Protein AF-A0A973C998-F1 (afdb_monomer)

Structure (mmCIF, N/CA/C/O backbone):
data_AF-A0A973C998-F1
#
_entry.id   AF-A0A973C998-F1
#
loop_
_atom_site.group_PDB
_atom_site.id
_atom_site.type_symbol
_atom_site.label_atom_id
_atom_site.label_alt_id
_atom_site.label_comp_id
_atom_site.label_asym_id
_atom_site.label_entity_id
_atom_site.label_seq_id
_atom_site.pdbx_PDB_ins_code
_atom_site.Cartn_x
_atom_site.Cartn_y
_atom_site.Cartn_z
_atom_site.occupancy
_atom_site.B_iso_or_equiv
_atom_site.auth_seq_id
_atom_site.auth_comp_id
_atom_site.auth_asym_id
_atom_site.auth_atom_id
_atom_site.pdbx_PDB_model_num
ATOM 1 N N . MET A 1 1 ? -3.627 7.916 18.176 1.00 57.19 1 MET A N 1
ATOM 2 C CA . MET A 1 1 ? -4.557 7.298 17.209 1.00 57.19 1 MET A CA 1
ATOM 3 C C . MET A 1 1 ? -3.770 6.225 16.469 1.00 57.19 1 MET A C 1
ATOM 5 O O . MET A 1 1 ? -2.589 6.456 16.235 1.00 57.19 1 MET A O 1
ATOM 9 N N . ALA A 1 2 ? -4.333 5.041 16.231 1.00 60.81 2 ALA A N 1
ATOM 10 C CA . ALA A 1 2 ? -3.614 3.978 15.523 1.00 60.81 2 ALA A CA 1
ATOM 11 C C . ALA A 1 2 ? -3.646 4.264 14.016 1.00 60.81 2 ALA A C 1
ATOM 13 O O . ALA A 1 2 ? -4.689 4.663 13.512 1.00 60.81 2 ALA A O 1
ATOM 14 N N . LYS A 1 3 ? -2.522 4.080 13.318 1.00 69.31 3 LYS A N 1
ATOM 15 C CA . LYS A 1 3 ? -2.477 4.177 11.855 1.00 69.31 3 LYS A CA 1
ATOM 16 C C . LYS A 1 3 ? -2.692 2.794 11.259 1.00 69.31 3 LYS A C 1
ATOM 18 O O . LYS A 1 3 ? -2.030 1.844 11.684 1.00 69.31 3 LYS A O 1
ATOM 23 N N . ILE A 1 4 ? -3.614 2.683 10.310 1.00 73.62 4 ILE A N 1
ATOM 24 C CA . ILE A 1 4 ? -3.941 1.423 9.647 1.00 73.62 4 ILE A CA 1
ATOM 25 C C . ILE A 1 4 ? -3.332 1.470 8.251 1.00 73.62 4 ILE A C 1
ATOM 27 O O . ILE A 1 4 ? -3.812 2.197 7.386 1.00 73.62 4 ILE A O 1
ATOM 31 N N . TYR A 1 5 ? -2.267 0.695 8.055 1.00 71.50 5 TYR A N 1
ATOM 32 C CA . TYR A 1 5 ? -1.629 0.535 6.754 1.00 71.50 5 TYR A CA 1
ATOM 33 C C . TYR A 1 5 ? -2.020 -0.808 6.144 1.00 71.50 5 TYR A C 1
ATOM 35 O O . TYR A 1 5 ? -1.905 -1.847 6.802 1.00 71.50 5 TYR A O 1
ATOM 43 N N . LEU A 1 6 ? -2.465 -0.766 4.892 1.00 71.25 6 LEU A N 1
ATOM 44 C CA . LEU A 1 6 ? -2.612 -1.926 4.026 1.00 71.25 6 LEU A CA 1
ATOM 45 C C . LEU A 1 6 ? -1.393 -1.990 3.118 1.00 71.25 6 LEU A C 1
ATOM 47 O O . LEU A 1 6 ? -1.070 -1.000 2.471 1.00 71.25 6 LEU A O 1
ATOM 51 N N . PHE A 1 7 ? -0.726 -3.137 3.081 1.00 67.38 7 PHE A N 1
ATOM 52 C CA . PHE A 1 7 ? 0.335 -3.389 2.111 1.00 67.38 7 PHE A CA 1
ATOM 53 C C . PHE A 1 7 ? -0.153 -4.434 1.118 1.00 67.38 7 PHE A C 1
ATOM 55 O O . PHE A 1 7 ? -0.658 -5.478 1.540 1.00 67.38 7 PHE A O 1
ATOM 62 N N . ASP A 1 8 ? 0.016 -4.163 -0.171 1.00 63.41 8 ASP A N 1
ATOM 63 C CA . ASP A 1 8 ? -0.070 -5.177 -1.220 1.00 63.41 8 ASP A CA 1
ATOM 64 C C . ASP A 1 8 ? 1.286 -5.255 -1.914 1.00 63.41 8 ASP A C 1
ATOM 66 O O . ASP A 1 8 ? 1.885 -4.239 -2.263 1.00 63.41 8 ASP A O 1
ATOM 70 N N . TRP A 1 9 ? 1.811 -6.472 -2.020 1.00 59.84 9 TRP A N 1
ATOM 71 C CA . TRP A 1 9 ? 3.057 -6.735 -2.723 1.00 59.84 9 TRP A CA 1
ATOM 72 C C . TRP A 1 9 ? 2.951 -8.094 -3.414 1.00 59.84 9 TRP A C 1
ATOM 74 O O . TRP A 1 9 ? 3.354 -9.131 -2.879 1.00 59.84 9 TRP A O 1
ATOM 84 N N . GLY A 1 10 ? 2.358 -8.085 -4.609 1.00 47.44 10 GLY A N 1
ATOM 85 C CA . GLY A 1 10 ? 2.186 -9.277 -5.441 1.00 47.44 10 GLY A CA 1
ATOM 86 C C . GLY A 1 10 ? 0.837 -9.983 -5.279 1.00 47.44 10 GLY A C 1
ATOM 87 O O . GLY A 1 10 ? 0.814 -11.201 -5.109 1.00 47.44 10 GLY A O 1
ATOM 88 N N . ASP A 1 11 ? -0.260 -9.227 -5.396 1.00 45.56 11 ASP A N 1
ATOM 89 C CA . ASP A 1 11 ? -1.656 -9.692 -5.437 1.00 45.56 11 ASP A CA 1
ATOM 90 C C . ASP A 1 11 ? -2.220 -10.167 -4.073 1.00 45.56 11 ASP A C 1
ATOM 92 O O . ASP A 1 11 ? -3.054 -11.074 -4.010 1.00 45.56 11 ASP A O 1
ATOM 96 N N . THR A 1 12 ? -1.769 -9.612 -2.943 1.00 42.47 12 THR A N 1
ATOM 97 C CA . THR A 1 12 ? -2.305 -9.931 -1.606 1.00 42.47 12 THR A CA 1
ATOM 98 C C . THR A 1 12 ? -2.345 -8.699 -0.687 1.00 42.47 12 THR A C 1
ATOM 100 O O . THR A 1 12 ? -1.365 -8.364 -0.026 1.00 42.47 12 THR A O 1
ATOM 103 N N . LEU A 1 13 ? -3.530 -8.088 -0.586 1.00 40.03 13 LEU A N 1
ATOM 104 C CA . LEU A 1 13 ? -3.909 -7.011 0.341 1.00 40.03 13 LEU A CA 1
ATOM 105 C C . LEU A 1 13 ? -3.815 -7.455 1.817 1.00 40.03 13 LEU A C 1
ATOM 107 O O . LEU A 1 13 ? -4.491 -8.416 2.194 1.00 40.03 13 LEU A O 1
ATOM 111 N N . MET A 1 14 ? -3.028 -6.787 2.679 1.00 50.47 14 MET A N 1
ATOM 112 C CA . MET A 1 14 ? -2.882 -7.216 4.088 1.00 50.47 14 MET A CA 1
ATOM 113 C C . MET A 1 14 ? -2.815 -6.094 5.143 1.00 50.47 14 MET A C 1
ATOM 115 O O . MET A 1 14 ? -2.012 -5.170 5.052 1.00 50.47 14 MET A O 1
ATOM 119 N N . VAL A 1 15 ? -3.610 -6.268 6.213 1.00 47.12 15 VAL A N 1
ATOM 120 C CA . VAL A 1 15 ? -3.449 -5.684 7.567 1.00 47.12 15 VAL A CA 1
ATOM 121 C C . VAL A 1 15 ? -2.477 -6.578 8.359 1.00 47.12 15 VAL A C 1
ATOM 123 O O . VAL A 1 15 ? -2.514 -7.795 8.182 1.00 47.12 15 VAL A O 1
ATOM 126 N N . ASN A 1 16 ? -1.651 -6.034 9.267 1.00 48.69 16 ASN A N 1
ATOM 127 C CA . ASN A 1 16 ? -0.749 -6.817 10.141 1.00 48.69 16 ASN A CA 1
ATOM 128 C C . ASN A 1 16 ? -1.196 -6.834 11.627 1.00 48.69 16 ASN A C 1
ATOM 130 O O . ASN A 1 16 ? -0.750 -5.992 12.413 1.00 48.69 16 ASN A O 1
ATOM 134 N N . PRO A 1 17 ? -2.053 -7.780 12.063 1.00 52.28 17 PRO A N 1
ATOM 135 C CA . PRO A 1 17 ? -2.383 -7.971 13.473 1.00 52.28 17 PRO A CA 1
ATOM 136 C C . PRO A 1 17 ? -1.277 -8.736 14.217 1.00 52.28 17 PRO A C 1
ATOM 138 O O . PRO A 1 17 ? -0.853 -9.808 13.794 1.00 52.28 17 PRO A O 1
ATOM 141 N N . ALA A 1 18 ? -0.896 -8.259 15.407 1.00 50.09 18 ALA A N 1
ATOM 142 C CA . ALA A 1 18 ? 0.217 -8.789 16.213 1.00 50.09 18 ALA A CA 1
ATOM 143 C C . ALA A 1 18 ? 0.147 -10.289 16.598 1.00 50.09 18 ALA A C 1
ATOM 145 O O . ALA A 1 18 ? 1.127 -10.839 17.105 1.00 50.09 18 ALA A O 1
ATOM 146 N N . HIS A 1 19 ? -0.996 -10.956 16.402 1.00 56.38 19 HIS A N 1
ATOM 147 C CA . HIS A 1 19 ? -1.208 -12.358 16.774 1.00 56.38 19 HIS A CA 1
ATOM 148 C C . HIS A 1 19 ? -1.036 -13.357 15.615 1.00 56.38 19 HIS A C 1
ATOM 150 O O . HIS A 1 19 ? -0.941 -14.553 15.886 1.00 56.38 19 HIS A O 1
ATOM 156 N N . MET A 1 20 ? -0.946 -12.913 14.354 1.00 47.66 20 MET A N 1
ATOM 157 C CA . MET A 1 20 ? -0.714 -13.813 13.215 1.00 47.66 20 MET A CA 1
ATOM 158 C C . MET A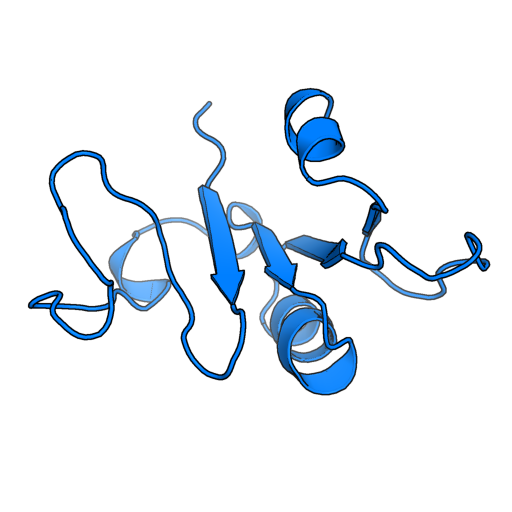 1 20 ? 0.782 -13.894 12.867 1.00 47.66 20 MET A C 1
ATOM 160 O O . MET A 1 20 ? 1.456 -12.879 12.710 1.00 47.66 20 MET A O 1
ATOM 164 N N . LYS A 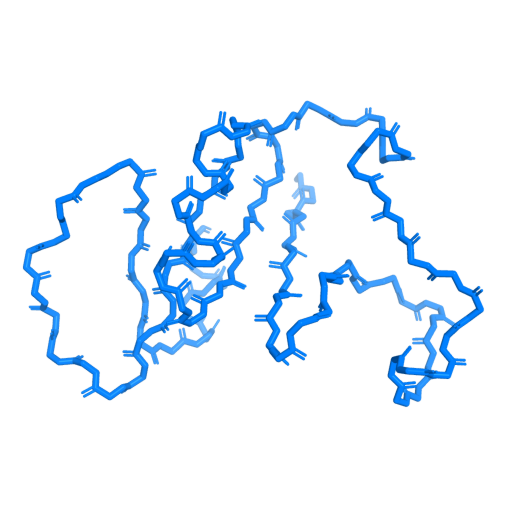1 21 ? 1.337 -15.116 12.794 1.00 42.62 21 LYS A N 1
ATOM 165 C CA . LYS A 1 21 ? 2.770 -15.385 12.544 1.00 42.62 21 LYS A CA 1
ATOM 166 C C . LYS A 1 21 ? 2.969 -16.247 11.294 1.00 42.62 21 LYS A C 1
ATOM 168 O O . LYS A 1 21 ? 2.151 -17.107 10.998 1.00 42.62 21 LYS A O 1
ATOM 173 N N . GLY A 1 22 ? 4.111 -16.089 10.619 1.00 43.41 22 GLY A N 1
ATOM 174 C CA . GLY A 1 22 ? 4.504 -16.896 9.452 1.00 43.41 22 GLY A CA 1
ATOM 175 C C . GLY A 1 22 ? 4.151 -16.252 8.108 1.00 43.41 22 GLY A C 1
ATOM 176 O O . GLY A 1 22 ? 3.639 -15.137 8.072 1.00 43.41 22 GLY A O 1
ATOM 177 N N . LYS A 1 23 ? 4.460 -16.943 6.996 1.00 39.34 23 LYS A N 1
ATOM 178 C CA . LYS A 1 23 ? 4.141 -16.455 5.642 1.00 39.34 23 LYS A CA 1
ATOM 179 C C . LYS A 1 23 ? 2.629 -16.308 5.498 1.00 39.34 23 LYS A C 1
ATOM 181 O 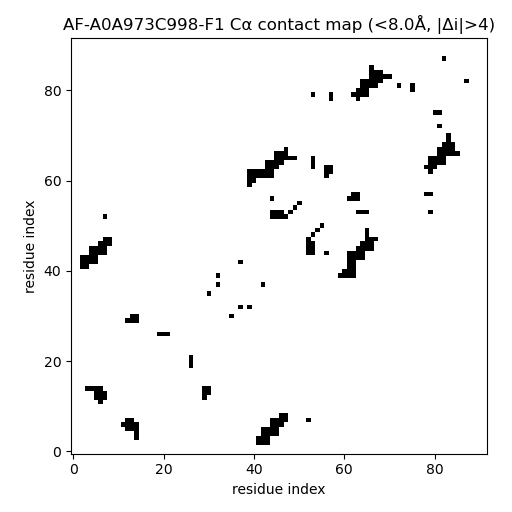O . LYS A 1 23 ? 1.898 -17.255 5.778 1.00 39.34 23 LYS A O 1
ATOM 186 N N . MET A 1 24 ? 2.195 -15.146 5.038 1.00 42.31 24 MET A N 1
ATOM 187 C CA . MET A 1 24 ? 0.792 -14.744 5.059 1.00 42.31 24 MET A CA 1
ATOM 188 C C . MET A 1 24 ? -0.121 -15.572 4.144 1.00 42.31 24 MET A C 1
ATOM 190 O O . MET A 1 24 ? -1.294 -15.730 4.451 1.00 42.31 24 MET A O 1
ATOM 194 N N . CYS A 1 25 ? 0.424 -16.240 3.119 1.00 38.84 25 CYS A N 1
ATOM 195 C CA . CYS A 1 25 ? -0.289 -17.261 2.333 1.00 38.84 25 CYS A CA 1
ATOM 196 C C . CYS A 1 25 ? -0.790 -18.462 3.163 1.00 38.84 25 CYS A C 1
ATOM 198 O O . CYS A 1 25 ? -1.524 -19.301 2.651 1.00 38.84 25 CYS A O 1
ATOM 200 N N . ASN A 1 26 ? -0.355 -18.570 4.421 1.00 41.34 26 ASN A N 1
ATOM 201 C CA . ASN A 1 26 ? -0.756 -19.609 5.365 1.00 41.34 26 ASN A CA 1
ATOM 202 C C . ASN A 1 26 ? -1.628 -19.060 6.506 1.00 41.34 26 ASN A C 1
ATOM 204 O O . ASN A 1 26 ? -1.828 -19.759 7.499 1.00 41.34 26 ASN A O 1
ATOM 208 N N . TRP A 1 27 ? -2.064 -17.801 6.431 1.00 49.31 27 TRP A N 1
ATOM 209 C CA . TRP A 1 27 ? -2.967 -17.229 7.425 1.00 49.31 27 TRP A CA 1
ATOM 210 C C . TRP A 1 27 ? -4.387 -17.735 7.196 1.00 49.31 27 TRP A C 1
ATOM 212 O O . TRP A 1 27 ? -4.811 -17.956 6.065 1.00 49.31 27 TRP A O 1
ATOM 222 N N . GLU A 1 28 ? -5.119 -17.930 8.288 1.00 33.94 28 GLU A N 1
ATOM 223 C CA . GLU A 1 28 ? -6.455 -18.528 8.248 1.00 33.94 28 GLU A CA 1
ATOM 224 C C . GLU A 1 28 ? -7.496 -17.576 7.624 1.00 33.94 28 GLU A C 1
ATOM 226 O O . GLU A 1 28 ? -8.456 -18.044 7.018 1.00 33.94 28 GLU A O 1
ATOM 231 N N . HIS A 1 29 ? -7.284 -16.250 7.704 1.00 36.31 29 HIS A N 1
ATOM 232 C CA . HIS A 1 29 ? -8.205 -15.228 7.187 1.00 36.31 29 HIS A CA 1
ATOM 233 C C . HIS A 1 29 ? -7.506 -13.925 6.733 1.00 36.31 29 HIS A C 1
ATOM 235 O O . HIS A 1 29 ? -6.548 -13.475 7.361 1.00 36.31 29 HIS A O 1
ATOM 241 N N . VAL A 1 30 ? -8.049 -13.284 5.684 1.00 40.28 30 VAL A N 1
ATOM 242 C CA . VAL A 1 30 ? -7.734 -11.915 5.210 1.00 40.28 30 VAL A CA 1
ATOM 243 C C . VAL A 1 30 ? -8.984 -11.041 5.408 1.00 40.28 30 VAL A C 1
ATOM 245 O O . VAL A 1 30 ? -10.091 -11.499 5.127 1.00 40.28 30 VAL A O 1
ATOM 248 N N . ALA A 1 31 ? -8.839 -9.814 5.921 1.00 43.75 31 ALA A N 1
ATOM 249 C CA . ALA A 1 31 ? -9.954 -8.923 6.271 1.00 43.75 31 ALA A CA 1
ATOM 250 C C . ALA A 1 31 ? -10.166 -7.818 5.215 1.00 43.75 31 ALA A C 1
ATOM 252 O O . ALA A 1 31 ? -9.234 -7.089 4.886 1.00 43.75 31 ALA A O 1
ATOM 253 N N . VAL A 1 32 ? -11.397 -7.678 4.711 1.00 51.19 32 VAL A N 1
ATOM 254 C CA . VAL A 1 32 ? -11.842 -6.569 3.838 1.00 51.19 32 VAL A CA 1
ATOM 255 C C . VAL A 1 32 ? -12.188 -5.354 4.712 1.00 51.19 32 VAL A C 1
ATOM 257 O O . VAL A 1 32 ? -12.664 -5.549 5.830 1.00 51.19 32 VAL A O 1
ATOM 260 N N . ILE A 1 33 ? -11.984 -4.119 4.232 1.00 53.00 33 ILE A N 1
ATOM 261 C CA . ILE A 1 33 ? -12.185 -2.854 4.984 1.00 53.00 33 ILE A CA 1
ATOM 262 C C . ILE A 1 33 ? -13.516 -2.810 5.757 1.00 53.00 33 ILE A C 1
ATOM 264 O O . ILE A 1 33 ? -13.532 -2.381 6.908 1.00 53.00 33 ILE A O 1
ATOM 268 N N . GLU A 1 34 ? -14.605 -3.348 5.195 1.00 49.16 34 GLU A N 1
ATOM 269 C CA . GLU A 1 34 ? -15.920 -3.431 5.860 1.00 49.16 34 GLU A CA 1
ATOM 270 C C . GLU A 1 34 ? -15.891 -4.150 7.223 1.00 49.16 34 GLU A C 1
ATOM 272 O O . GLU A 1 34 ? -16.728 -3.894 8.084 1.00 49.16 34 GLU A O 1
ATOM 277 N N . THR A 1 35 ? -14.913 -5.027 7.456 1.00 54.19 35 THR A N 1
ATOM 278 C CA . THR A 1 35 ? -14.7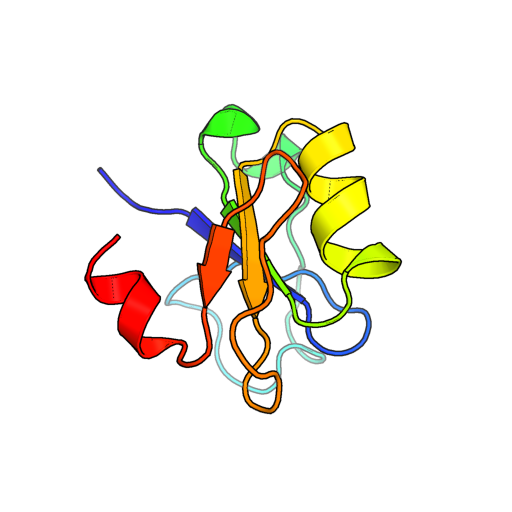62 -5.771 8.717 1.00 54.19 35 THR A CA 1
ATOM 279 C C . THR A 1 35 ? -13.961 -5.025 9.785 1.00 54.19 35 THR A C 1
ATOM 281 O O . THR A 1 35 ? -13.984 -5.430 10.946 1.00 54.19 35 THR A O 1
ATOM 284 N N . LEU A 1 36 ? -13.278 -3.930 9.424 1.00 64.31 36 LEU A N 1
ATOM 285 C CA . LEU A 1 36 ? -12.514 -3.106 10.367 1.00 64.31 36 LEU A CA 1
ATOM 286 C C . LEU A 1 36 ? -13.406 -2.129 11.148 1.00 64.31 36 LEU A C 1
ATOM 288 O O . LEU A 1 36 ? -13.018 -1.699 12.232 1.00 64.31 36 LEU A O 1
ATOM 292 N N . GLY A 1 37 ? -14.596 -1.802 10.626 1.00 68.00 37 GLY A N 1
ATOM 293 C CA . GLY A 1 37 ? -15.531 -0.871 11.266 1.00 68.00 37 GLY A CA 1
ATOM 294 C C . GLY A 1 37 ? -15.018 0.573 11.354 1.00 68.00 37 GLY A C 1
ATOM 295 O O . GLY A 1 37 ? -15.434 1.298 12.254 1.00 68.00 37 GLY A O 1
ATOM 296 N N . VAL A 1 38 ? -14.106 0.958 10.457 1.00 74.50 38 VAL A N 1
ATOM 297 C CA . VAL A 1 38 ? -13.512 2.302 10.339 1.00 74.50 38 VAL A CA 1
ATOM 298 C C . VAL A 1 38 ? -13.875 2.912 8.988 1.00 74.50 38 VAL A C 1
ATOM 300 O O . VAL A 1 38 ? -14.166 2.175 8.040 1.00 74.50 38 VAL A O 1
ATOM 303 N N . ASP A 1 39 ? -13.851 4.240 8.888 1.00 79.44 39 ASP A N 1
ATOM 304 C CA . ASP A 1 39 ? -14.090 4.918 7.614 1.00 79.44 39 ASP A CA 1
ATOM 305 C C . ASP A 1 39 ? -12.928 4.660 6.638 1.00 79.44 39 ASP A C 1
ATOM 307 O O . ASP A 1 39 ? -11.769 4.546 7.040 1.00 79.44 39 ASP A O 1
ATOM 311 N N . ALA A 1 40 ? -13.212 4.590 5.332 1.00 73.38 40 ALA A N 1
ATOM 312 C CA . ALA A 1 40 ? -12.187 4.345 4.308 1.00 73.38 40 ALA A CA 1
ATOM 313 C C . ALA A 1 40 ? -11.040 5.373 4.373 1.00 73.38 40 ALA A C 1
ATOM 315 O O . ALA A 1 40 ? -9.871 5.012 4.254 1.00 73.38 40 ALA A O 1
ATOM 316 N N . SER A 1 41 ? -11.367 6.630 4.690 1.00 82.88 41 SER A N 1
ATOM 317 C CA . SER A 1 41 ? -10.406 7.720 4.887 1.00 82.88 41 SER A CA 1
ATOM 318 C C . SER A 1 41 ? -9.501 7.558 6.115 1.00 82.88 41 SER A C 1
ATOM 320 O O . SER A 1 41 ? -8.567 8.336 6.288 1.00 82.88 41 SER A O 1
ATOM 322 N N . GLU A 1 42 ? -9.770 6.595 6.998 1.00 83.25 42 GLU A N 1
ATOM 323 C CA . GLU A 1 42 ? -8.908 6.252 8.140 1.00 83.25 42 GLU A CA 1
ATOM 324 C C . GLU A 1 42 ? -7.896 5.145 7.801 1.00 83.25 42 GLU A C 1
ATOM 326 O O . GLU A 1 42 ? -7.041 4.802 8.623 1.00 83.25 42 GLU A O 1
ATOM 331 N N . VAL A 1 43 ? -7.976 4.590 6.589 1.00 80.88 43 VAL A N 1
ATOM 332 C CA . VAL A 1 43 ? -7.107 3.524 6.095 1.00 80.88 43 VAL A CA 1
ATOM 333 C C . VAL A 1 43 ? -6.163 4.085 5.035 1.00 80.88 43 VAL A C 1
ATOM 335 O O . VAL A 1 43 ? -6.566 4.865 4.171 1.00 80.88 43 VAL A O 1
ATOM 338 N N . THR A 1 44 ? -4.893 3.683 5.100 1.00 87.88 44 THR A N 1
ATOM 339 C CA . THR A 1 44 ? -3.877 4.059 4.114 1.00 87.88 44 THR A CA 1
ATOM 340 C C . THR A 1 44 ? -3.373 2.832 3.371 1.00 87.88 44 THR A C 1
ATOM 342 O O . THR A 1 44 ? -2.829 1.914 3.983 1.00 87.88 44 THR A O 1
ATOM 345 N N . MET A 1 45 ? -3.511 2.825 2.049 1.00 86.50 45 MET A N 1
ATOM 346 C CA . MET A 1 45 ? -2.899 1.835 1.171 1.00 86.50 45 MET A CA 1
ATOM 347 C C . MET A 1 45 ? -1.450 2.215 0.857 1.00 86.50 45 MET A C 1
ATOM 349 O O . MET A 1 45 ? -1.173 3.360 0.512 1.00 86.50 45 MET A O 1
ATOM 353 N N . VAL A 1 46 ? -0.530 1.259 0.956 1.00 88.06 46 VAL A N 1
ATOM 354 C CA . VAL A 1 46 ? 0.869 1.395 0.544 1.00 88.06 46 VAL A CA 1
ATOM 355 C C . VAL A 1 46 ? 1.183 0.284 -0.454 1.00 88.06 46 VAL A C 1
ATOM 357 O O . VAL A 1 46 ? 1.096 -0.893 -0.112 1.00 88.06 46 VAL A O 1
ATOM 360 N N .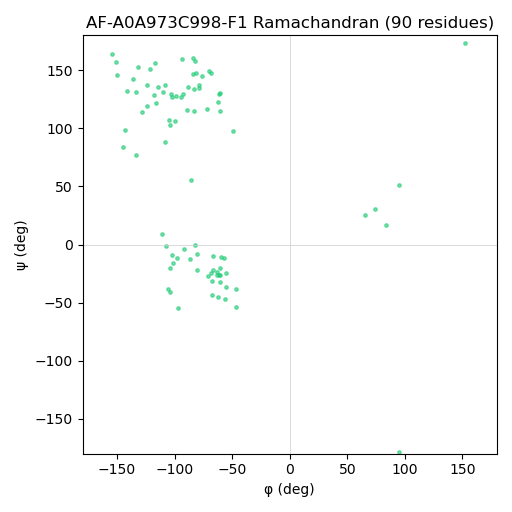 GLY A 1 47 ? 1.559 0.647 -1.677 1.00 86.88 47 GLY A N 1
ATOM 361 C CA . GLY A 1 47 ? 1.868 -0.316 -2.739 1.00 86.88 47 GLY A CA 1
ATOM 362 C C . GLY A 1 47 ? 2.831 0.260 -3.766 1.00 86.88 47 GLY A C 1
ATOM 363 O O . GLY A 1 47 ? 3.061 1.471 -3.793 1.00 86.88 47 GLY A O 1
ATOM 364 N N . ASP A 1 48 ? 3.439 -0.597 -4.577 1.00 87.25 48 ASP A N 1
ATOM 365 C CA . ASP A 1 48 ? 4.473 -0.219 -5.542 1.00 87.25 48 ASP A CA 1
ATOM 366 C C . ASP A 1 48 ? 3.961 -0.111 -6.985 1.00 87.25 48 ASP A C 1
ATOM 368 O O . ASP A 1 48 ? 4.593 0.540 -7.826 1.00 87.25 48 ASP A O 1
ATOM 372 N N . ILE A 1 49 ? 2.778 -0.655 -7.279 1.00 86.62 49 ILE A N 1
ATOM 373 C CA . ILE A 1 49 ? 2.171 -0.635 -8.608 1.00 86.62 49 ILE A CA 1
ATOM 374 C C . ILE A 1 49 ? 1.043 0.402 -8.647 1.00 86.62 49 ILE A C 1
ATOM 376 O O . ILE A 1 49 ? -0.078 0.141 -8.217 1.00 86.62 49 ILE A O 1
ATOM 380 N N . LEU A 1 50 ? 1.312 1.569 -9.247 1.00 86.62 50 LEU A N 1
ATOM 381 C CA . LEU A 1 50 ? 0.384 2.712 -9.300 1.00 86.62 50 LEU A CA 1
ATOM 382 C C . LEU A 1 50 ? -1.055 2.322 -9.693 1.00 86.62 50 LEU A C 1
ATOM 384 O O . LEU A 1 50 ? -1.996 2.595 -8.953 1.00 86.62 50 LEU A O 1
ATOM 388 N N . HIS A 1 51 ? -1.226 1.627 -10.819 1.00 83.12 51 HIS A N 1
ATOM 389 C CA . HIS A 1 51 ? -2.544 1.287 -11.371 1.00 83.12 51 HIS A CA 1
ATOM 390 C C . HIS A 1 51 ? -3.229 0.081 -10.713 1.00 83.12 51 HIS A C 1
ATOM 392 O O . HIS A 1 51 ? -4.372 -0.225 -11.046 1.00 83.12 51 HIS A O 1
ATOM 398 N N . ARG A 1 52 ? -2.536 -0.659 -9.836 1.00 77.06 52 ARG A N 1
ATOM 399 C CA . ARG A 1 52 ? -3.119 -1.805 -9.108 1.00 77.06 52 ARG A CA 1
ATOM 400 C C . ARG A 1 52 ? -3.395 -1.481 -7.650 1.00 77.06 52 ARG A C 1
ATOM 402 O O . ARG A 1 52 ? -4.424 -1.900 -7.134 1.00 77.06 52 ARG A O 1
ATOM 409 N N . ASP A 1 53 ? -2.507 -0.715 -7.030 1.00 82.06 53 ASP A N 1
ATOM 410 C CA . ASP A 1 53 ? -2.524 -0.488 -5.592 1.00 82.06 53 ASP A CA 1
ATOM 411 C C . ASP A 1 53 ? -3.072 0.897 -5.250 1.00 82.06 53 ASP A C 1
ATOM 413 O O . ASP A 1 53 ? -3.833 1.049 -4.301 1.00 82.06 53 ASP A O 1
ATOM 417 N N . ILE A 1 54 ? -2.686 1.922 -6.017 1.00 87.19 54 ILE A N 1
ATOM 418 C CA . ILE A 1 54 ? -2.854 3.325 -5.621 1.00 87.19 54 ILE A CA 1
ATOM 419 C C . ILE A 1 54 ? -4.110 3.927 -6.241 1.00 87.19 54 ILE A C 1
ATOM 421 O O . ILE A 1 54 ? -4.969 4.406 -5.507 1.00 87.19 54 ILE A O 1
ATOM 425 N N . GLU A 1 55 ? -4.258 3.867 -7.567 1.00 84.25 55 GLU A N 1
ATOM 426 C CA . GLU A 1 55 ? -5.441 4.410 -8.253 1.00 84.25 55 GLU A CA 1
ATOM 427 C C . GLU A 1 55 ? -6.747 3.787 -7.716 1.00 84.25 55 GLU A C 1
ATOM 429 O O . GLU A 1 55 ? -7.634 4.549 -7.323 1.00 84.25 55 GLU A O 1
ATOM 434 N N . PRO A 1 56 ? -6.867 2.449 -7.553 1.00 77.62 56 PRO A N 1
ATOM 435 C CA . PRO A 1 56 ? -8.088 1.851 -7.010 1.00 77.62 56 PRO A CA 1
ATOM 436 C C . PRO A 1 56 ? -8.331 2.190 -5.533 1.00 77.62 56 PRO A C 1
ATOM 438 O O . PRO A 1 56 ? -9.480 2.294 -5.108 1.00 77.62 56 PRO A O 1
ATOM 441 N N . ALA A 1 57 ? -7.270 2.373 -4.736 1.00 80.62 57 ALA A N 1
ATOM 442 C CA . ALA A 1 57 ? -7.398 2.775 -3.336 1.00 80.62 57 ALA A CA 1
ATOM 443 C C . ALA A 1 57 ? -7.937 4.205 -3.211 1.00 80.62 57 ALA A C 1
ATOM 445 O O . ALA A 1 57 ? -8.852 4.446 -2.423 1.00 80.62 57 ALA A O 1
ATOM 446 N N . VAL A 1 58 ? -7.431 5.130 -4.031 1.00 84.31 58 VAL A N 1
ATOM 447 C CA . VAL A 1 58 ? -7.940 6.506 -4.103 1.00 84.31 58 VAL A CA 1
ATOM 448 C C . VAL A 1 58 ? -9.400 6.518 -4.569 1.00 84.31 58 VAL A C 1
ATOM 450 O O . VAL A 1 58 ? -10.234 7.163 -3.936 1.00 84.31 58 VAL A O 1
ATOM 453 N N . GLU A 1 59 ? -9.749 5.755 -5.612 1.00 78.75 59 GLU A N 1
ATOM 454 C CA . GLU A 1 59 ? -11.137 5.625 -6.092 1.00 78.75 59 GLU A CA 1
ATOM 455 C C . GLU A 1 59 ? -12.091 5.057 -5.025 1.00 78.75 59 GLU A C 1
ATOM 457 O O . GLU A 1 59 ? -13.261 5.440 -4.967 1.00 78.75 59 GLU A O 1
ATOM 462 N N . ALA A 1 60 ? -11.592 4.177 -4.152 1.00 75.38 60 ALA A N 1
ATOM 463 C CA . ALA A 1 60 ? -12.334 3.613 -3.026 1.00 75.38 60 ALA A CA 1
ATOM 464 C C . ALA A 1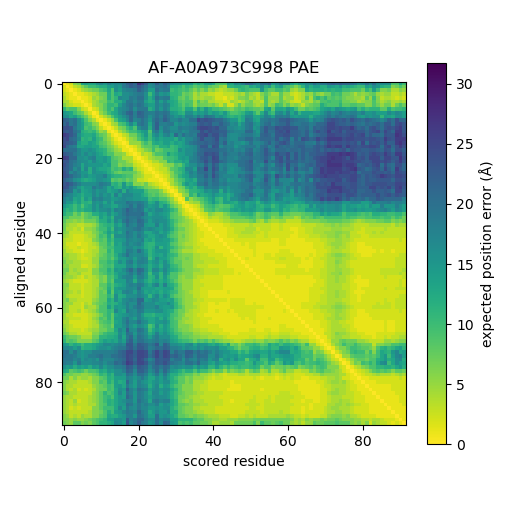 60 ? -12.369 4.523 -1.776 1.00 75.38 60 ALA A C 1
ATOM 466 O O . ALA A 1 60 ? -13.00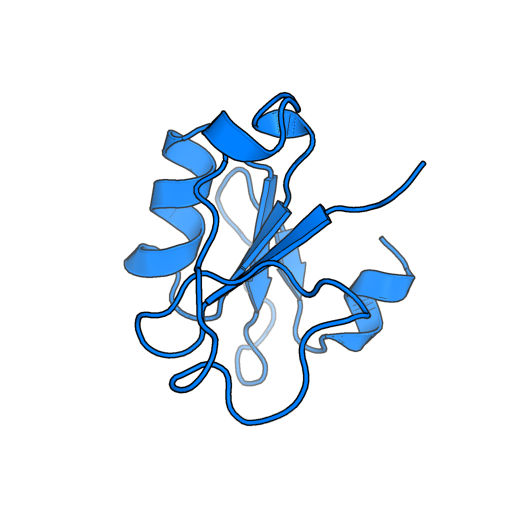1 4.163 -0.780 1.00 75.38 60 ALA A O 1
ATOM 467 N N . GLY A 1 61 ? -11.735 5.701 -1.819 1.00 79.88 61 GLY A N 1
ATOM 468 C CA . GLY A 1 61 ? -11.745 6.694 -0.739 1.00 79.88 61 GLY A CA 1
ATOM 469 C C . GLY A 1 61 ? -10.718 6.457 0.371 1.00 79.88 61 GLY A C 1
ATOM 470 O O . GLY A 1 61 ? -10.869 7.016 1.459 1.00 79.88 61 GLY A O 1
ATOM 471 N N . LEU A 1 62 ? -9.700 5.630 0.125 1.00 82.19 62 LEU A N 1
ATOM 472 C CA . LEU A 1 62 ? -8.577 5.437 1.040 1.00 82.19 62 LEU A CA 1
ATOM 473 C C . LEU A 1 62 ? -7.542 6.550 0.857 1.00 82.19 62 LEU A C 1
ATOM 475 O O . LEU A 1 62 ? -7.405 7.127 -0.222 1.00 82.19 62 LEU A O 1
ATOM 479 N N . ASN A 1 63 ? -6.722 6.773 1.883 1.00 89.56 63 ASN A N 1
ATOM 480 C CA . ASN A 1 63 ? -5.434 7.424 1.657 1.00 89.56 63 ASN A CA 1
ATOM 481 C C . ASN A 1 63 ? -4.520 6.457 0.893 1.00 89.56 63 ASN A C 1
ATOM 483 O O . ASN A 1 63 ? -4.585 5.245 1.111 1.00 89.56 63 ASN A O 1
ATOM 487 N N . ALA A 1 64 ? -3.616 6.967 0.060 1.00 88.94 64 ALA A N 1
ATOM 488 C CA . ALA A 1 64 ? -2.679 6.117 -0.664 1.00 88.94 64 ALA A CA 1
ATOM 489 C C . ALA A 1 64 ? -1.250 6.675 -0.657 1.00 88.94 64 ALA A C 1
ATOM 491 O O . ALA A 1 64 ? -1.025 7.886 -0.733 1.00 88.94 64 ALA A O 1
ATOM 492 N N . ILE A 1 65 ? -0.284 5.765 -0.549 1.00 91.69 65 ILE A N 1
ATOM 493 C CA . ILE A 1 65 ? 1.150 6.029 -0.574 1.00 91.69 65 ILE A CA 1
ATOM 494 C C . ILE A 1 65 ? 1.787 5.109 -1.614 1.00 91.69 65 ILE A C 1
ATOM 496 O O . ILE A 1 65 ? 1.839 3.891 -1.448 1.00 91.69 65 ILE A O 1
ATOM 500 N N . TRP A 1 66 ? 2.309 5.701 -2.678 1.00 91.56 66 TRP A N 1
ATOM 501 C CA . TRP A 1 66 ? 3.024 4.992 -3.722 1.00 91.56 66 TRP A CA 1
ATOM 502 C C . TRP A 1 66 ? 4.487 4.777 -3.321 1.00 91.56 66 TRP A C 1
ATOM 504 O O . TRP A 1 66 ? 5.254 5.728 -3.155 1.00 91.56 66 TRP A O 1
ATOM 514 N N . TYR A 1 67 ? 4.874 3.518 -3.144 1.00 90.12 67 TYR A N 1
ATOM 515 C CA . TYR A 1 67 ? 6.233 3.122 -2.808 1.00 90.12 67 TYR A CA 1
ATOM 516 C C . TYR A 1 67 ? 7.063 2.902 -4.073 1.00 90.12 67 TYR A C 1
ATOM 518 O O . TYR A 1 67 ? 6.809 1.992 -4.854 1.00 90.12 67 TYR A O 1
ATOM 526 N N . THR A 1 68 ? 8.093 3.719 -4.270 1.00 89.56 68 THR A N 1
ATOM 527 C CA . THR A 1 68 ? 8.914 3.689 -5.486 1.00 89.56 68 THR 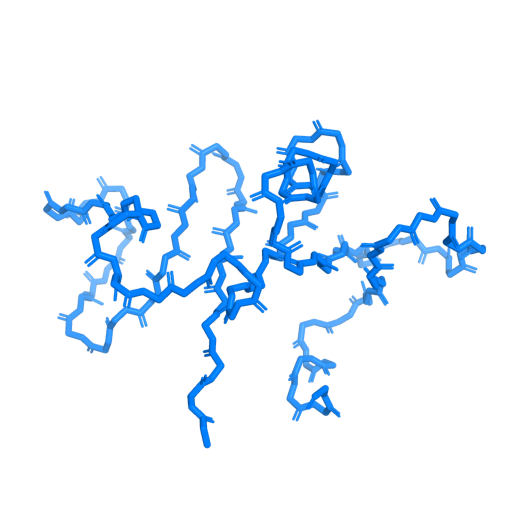A CA 1
ATOM 528 C C . THR A 1 68 ? 10.406 3.728 -5.145 1.00 89.56 68 THR A C 1
ATOM 530 O O . THR A 1 68 ? 11.032 4.781 -5.269 1.00 89.56 68 THR A O 1
ATOM 533 N N . PRO A 1 69 ? 11.011 2.614 -4.708 1.00 86.00 69 PRO A N 1
ATOM 534 C CA . PRO A 1 69 ? 12.390 2.612 -4.207 1.00 86.00 69 PRO A CA 1
ATOM 535 C C . PRO A 1 69 ? 13.444 3.002 -5.249 1.00 86.00 69 PRO A C 1
ATOM 537 O O . PRO A 1 69 ? 14.499 3.511 -4.884 1.00 86.00 69 PRO A O 1
ATOM 540 N N . ASP A 1 70 ? 13.152 2.777 -6.532 1.00 84.62 70 ASP A N 1
ATOM 541 C CA . ASP A 1 70 ? 14.094 2.993 -7.635 1.00 84.62 70 ASP A CA 1
ATOM 542 C C . ASP A 1 70 ? 13.757 4.223 -8.497 1.00 84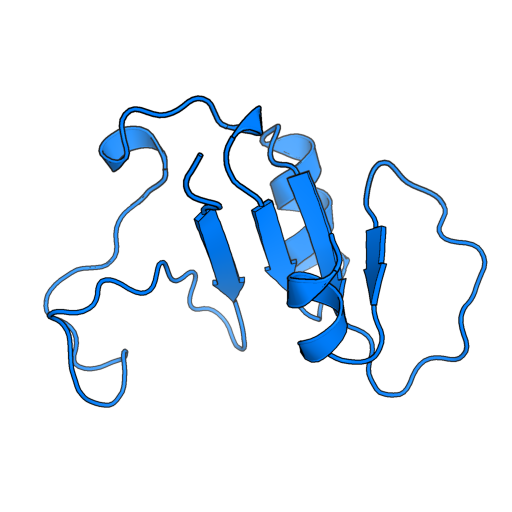.62 70 ASP A C 1
ATOM 544 O O . ASP A 1 70 ? 14.468 4.524 -9.460 1.00 84.62 70 ASP A O 1
ATOM 548 N N . ALA A 1 71 ? 12.665 4.937 -8.197 1.00 78.69 71 ALA A N 1
ATOM 549 C CA . ALA A 1 71 ? 12.250 6.090 -8.988 1.00 78.69 71 ALA A CA 1
ATOM 550 C C . ALA A 1 71 ? 12.917 7.374 -8.485 1.00 78.69 71 ALA A C 1
ATOM 552 O O . ALA A 1 71 ? 12.903 7.679 -7.294 1.00 78.69 71 ALA A O 1
ATOM 553 N N . SER A 1 72 ? 13.422 8.195 -9.407 1.00 71.31 72 SER A N 1
ATOM 554 C CA . SER A 1 72 ? 13.663 9.606 -9.104 1.00 71.31 72 SER A CA 1
ATOM 555 C C . SER A 1 72 ? 12.328 10.252 -8.731 1.00 71.31 72 SER A C 1
ATOM 557 O O . SER A 1 72 ? 11.381 10.075 -9.498 1.00 71.31 72 SER A O 1
ATOM 559 N N . LEU A 1 73 ? 12.256 10.991 -7.614 1.00 65.44 73 LEU A N 1
ATOM 560 C CA . LEU A 1 73 ? 11.081 11.793 -7.233 1.00 65.44 73 LEU A CA 1
ATOM 561 C C . LEU A 1 73 ? 10.640 12.647 -8.426 1.00 65.44 73 LEU A C 1
ATOM 563 O O . LEU A 1 73 ? 11.235 13.686 -8.716 1.00 65.44 73 LEU A O 1
ATOM 567 N N . ALA A 1 74 ? 9.640 12.165 -9.152 1.00 64.88 74 ALA A N 1
ATOM 568 C CA . ALA A 1 74 ? 8.947 12.933 -10.164 1.00 64.88 74 ALA A CA 1
ATOM 569 C C . ALA A 1 74 ? 7.867 13.758 -9.459 1.00 64.88 74 ALA A C 1
ATOM 571 O O . ALA A 1 74 ? 7.478 13.454 -8.330 1.00 64.88 74 ALA A O 1
ATOM 572 N N . GLU A 1 75 ? 7.377 14.808 -10.110 1.00 61.66 75 GLU A N 1
ATOM 573 C CA . GLU A 1 75 ? 6.180 15.484 -9.619 1.00 61.66 75 GLU A CA 1
ATOM 574 C C . GLU A 1 75 ? 5.023 14.479 -9.610 1.00 61.66 75 GLU A C 1
ATOM 576 O O . GLU A 1 75 ? 4.613 13.968 -10.654 1.00 61.66 75 GLU A O 1
ATOM 581 N N . VAL A 1 76 ? 4.531 14.166 -8.413 1.00 65.75 76 VAL A N 1
ATOM 582 C CA . VAL A 1 76 ? 3.360 13.313 -8.237 1.00 65.75 76 VAL A CA 1
ATOM 583 C C . VAL A 1 76 ? 2.138 14.112 -8.667 1.00 65.75 76 VAL A C 1
ATOM 585 O O . VAL A 1 76 ? 1.816 15.134 -8.063 1.00 65.75 76 VAL A O 1
ATOM 588 N N . SER A 1 77 ? 1.451 13.662 -9.714 1.00 71.25 77 SER A N 1
ATOM 589 C CA . SER A 1 77 ? 0.134 14.180 -10.081 1.00 71.25 77 SER A CA 1
ATOM 590 C C . SER A 1 77 ? -0.950 13.226 -9.573 1.00 71.25 77 SER A C 1
ATOM 592 O O . SER A 1 77 ? -1.126 12.158 -10.151 1.00 71.25 77 SER A O 1
ATOM 594 N N . GLY A 1 78 ? -1.676 13.598 -8.517 1.00 79.50 78 GLY A N 1
ATOM 595 C CA . GLY A 1 78 ? -2.804 12.822 -7.986 1.00 79.50 78 GLY A CA 1
ATOM 596 C C . GLY A 1 78 ? -3.035 13.035 -6.488 1.00 79.50 78 GLY A C 1
ATOM 597 O O . GLY A 1 78 ? -2.232 13.686 -5.823 1.00 79.50 78 GLY A O 1
ATOM 598 N N . ASP A 1 79 ? -4.123 12.469 -5.960 1.00 88.62 79 ASP A N 1
ATOM 599 C CA . ASP A 1 79 ? -4.471 12.505 -4.528 1.00 88.62 79 ASP A CA 1
ATOM 600 C C . ASP A 1 79 ? -3.789 11.357 -3.751 1.00 88.62 79 ASP A C 1
ATOM 602 O O . ASP A 1 79 ? -4.434 10.536 -3.103 1.00 88.62 79 ASP A O 1
ATOM 606 N N . TYR A 1 80 ? -2.458 11.265 -3.841 1.00 90.69 80 TYR A N 1
ATOM 607 C CA . TYR A 1 80 ? -1.650 10.277 -3.115 1.00 90.69 80 TYR A CA 1
ATOM 608 C C . TYR A 1 80 ? -0.236 10.802 -2.827 1.00 90.69 80 TYR A C 1
ATOM 610 O O . TYR A 1 80 ? 0.264 11.703 -3.499 1.00 90.69 80 TYR A O 1
ATOM 618 N N . GLN A 1 81 ? 0.424 10.243 -1.811 1.00 91.94 81 GLN A N 1
ATOM 619 C CA . GLN A 1 81 ? 1.824 10.552 -1.489 1.00 91.94 81 GLN A CA 1
ATOM 620 C C . GLN A 1 81 ? 2.772 9.557 -2.168 1.00 91.94 81 GLN A C 1
ATOM 622 O O . GLN A 1 81 ? 2.361 8.457 -2.523 1.00 91.94 81 GLN A O 1
ATOM 627 N N . GLN A 1 82 ? 4.049 9.910 -2.324 1.00 91.44 82 GLN A N 1
ATOM 628 C CA . GLN A 1 82 ? 5.092 9.008 -2.822 1.00 91.44 82 GLN A CA 1
ATOM 629 C C . GLN A 1 82 ? 6.237 8.938 -1.811 1.00 91.44 82 GLN A C 1
ATOM 631 O O . GLN A 1 82 ? 6.647 9.968 -1.279 1.00 91.44 82 GLN A O 1
ATOM 636 N N . ILE A 1 83 ? 6.760 7.735 -1.571 1.00 90.44 83 ILE A N 1
ATOM 637 C CA . ILE A 1 83 ? 7.931 7.491 -0.716 1.00 90.44 83 ILE A CA 1
ATOM 638 C C . ILE A 1 83 ? 8.924 6.568 -1.432 1.00 90.44 83 ILE A C 1
ATOM 640 O O . ILE A 1 83 ? 8.536 5.730 -2.248 1.00 90.44 83 ILE A O 1
ATOM 644 N N . GLN A 1 84 ? 10.210 6.682 -1.108 1.00 90.12 84 GLN A N 1
ATOM 645 C CA . GLN A 1 84 ? 11.270 5.800 -1.627 1.00 90.12 84 GLN A CA 1
ATOM 646 C C . GLN A 1 84 ? 11.726 4.771 -0.588 1.00 90.12 84 GLN A C 1
ATOM 648 O O . GLN A 1 84 ? 12.288 3.726 -0.928 1.00 90.12 84 GLN A O 1
ATOM 653 N N . HIS A 1 85 ? 11.466 5.030 0.692 1.00 87.00 85 HIS A N 1
ATOM 654 C CA . HIS A 1 85 ? 11.820 4.164 1.803 1.00 87.00 85 HIS A CA 1
ATOM 655 C C . HIS A 1 85 ? 10.634 3.997 2.752 1.00 87.00 85 HIS A C 1
ATOM 657 O O . HIS A 1 85 ? 10.060 4.965 3.237 1.00 87.00 85 HIS A O 1
ATOM 663 N N . LEU A 1 86 ? 10.312 2.751 3.116 1.00 84.25 86 LEU A N 1
ATOM 664 C CA . LEU A 1 86 ? 9.226 2.464 4.064 1.00 84.25 86 LEU A CA 1
ATOM 665 C C . LEU A 1 86 ? 9.445 3.090 5.452 1.00 84.25 86 LEU A C 1
ATOM 667 O O . LEU A 1 86 ? 8.488 3.270 6.198 1.00 84.25 86 LEU A O 1
ATOM 671 N N . SER A 1 87 ? 10.686 3.445 5.805 1.00 85.88 87 SER A N 1
ATOM 672 C CA . SER A 1 87 ? 10.989 4.183 7.036 1.00 85.88 87 SER A CA 1
ATOM 673 C C . SER A 1 87 ? 10.313 5.551 7.094 1.00 85.88 87 SER A C 1
ATOM 675 O O . SER A 1 87 ? 10.034 6.021 8.190 1.00 85.88 87 SER A O 1
ATOM 677 N N . GLU A 1 88 ? 10.010 6.160 5.945 1.00 88.06 88 GLU A N 1
ATOM 678 C CA . GLU A 1 88 ? 9.315 7.450 5.866 1.00 88.06 88 GLU A CA 1
ATOM 679 C C . GLU A 1 88 ? 7.896 7.372 6.463 1.00 88.06 88 GLU A C 1
ATOM 681 O O . GLU A 1 88 ? 7.389 8.366 6.970 1.00 88.06 88 GLU A O 1
ATOM 686 N N . LEU A 1 89 ? 7.275 6.182 6.521 1.00 83.50 89 LEU A N 1
ATOM 687 C CA . LEU A 1 89 ? 5.962 5.983 7.157 1.00 83.50 89 LEU A CA 1
ATOM 688 C C . LEU A 1 89 ? 5.955 6.317 8.658 1.00 83.50 89 LEU A C 1
ATOM 690 O O . LEU A 1 89 ? 4.905 6.649 9.216 1.00 83.50 89 LEU A O 1
ATOM 694 N N . CYS A 1 90 ? 7.112 6.217 9.318 1.00 81.31 90 CYS A N 1
ATOM 695 C CA . CYS A 1 90 ? 7.264 6.560 10.730 1.00 81.31 90 CYS A CA 1
ATOM 696 C C . CYS A 1 90 ? 7.119 8.065 10.988 1.00 81.31 90 CYS A C 1
ATOM 698 O O . CYS A 1 90 ? 6.761 8.444 12.103 1.00 81.31 90 CYS A O 1
ATOM 700 N N . ASP A 1 91 ? 7.381 8.886 9.970 1.00 81.88 91 ASP A N 1
ATOM 701 C CA . ASP A 1 91 ? 7.440 10.346 10.065 1.00 81.88 91 ASP A CA 1
ATOM 702 C C . ASP A 1 91 ? 6.173 11.038 9.527 1.00 81.88 91 ASP A C 1
ATOM 704 O O . ASP A 1 91 ? 6.014 12.250 9.694 1.00 81.88 91 ASP A O 1
ATOM 708 N N . LEU A 1 92 ? 5.276 10.271 8.891 1.00 78.44 92 LEU A N 1
ATOM 709 C CA . LEU A 1 92 ? 3.956 10.720 8.425 1.00 78.44 92 LEU A CA 1
ATOM 710 C C . LEU A 1 92 ? 2.927 10.785 9.562 1.00 78.44 92 LEU A C 1
ATOM 712 O O . LEU A 1 92 ? 3.293 10.663 10.753 1.00 78.44 92 LEU A O 1
#

Nearest PDB structures (foldseek):
  4ygs-assembly1_A  TM=8.604E-01  e=4.491E-04  Thermococcus onnurineus NA1
  3ddh-assembly1_B  TM=8.023E-01  e=1.588E-03  Bacteroides thetaiotaomicron
  3qnm-assembly1_A  TM=7.794E-01  e=5.615E-03  Bacteroides thetaiotaomicron
  1x42-assembly1_A  TM=8.195E-01  e=2.268E-02  Pyrococcus horikoshii OT3
  2pke-assembly1_A  TM=8.396E-01  e=9.157E-02  Xanthomonas campestris pv. campestris

Radius of gyration: 13.46 Å; Cα contacts (8 Å, |Δi|>4): 130; chains: 1; bounding box: 30×35×29 Å

Foldseek 3Di:
DDQWEWEDDPPDTATDDPPDDDDCVPDPDGDDPVVVPDDQCSYEYEYADCVPTPVVSVVVVHAYEHAHLPDDDDPDDDRYHYDNDPVVVVVD

Mean predicted aligned error: 9.94 Å

pLDDT: mean 70.16, std 17.53, range [33.94, 91.94]

Secondary structure (DSSP, 8-state):
---EEEE-SSS--B---TT--S-GGG-S----GGGTTS-GGGEEEEES-IIIIIHHHHHTT-EEEEE-TTS------SSSEEESSGGGGGT-

Solvent-accessible surface area (backbone atoms only — not comparable to full-atom values): 5895 Å² total; per-residue (Å²): 134,88,83,46,56,33,43,40,80,86,93,51,78,38,73,87,60,96,85,72,81,77,68,69,96,71,53,95,77,81,85,57,68,86,77,72,79,62,61,47,70,65,32,32,36,38,22,64,47,58,85,72,39,33,53,55,29,39,76,66,45,24,37,25,34,41,44,38,72,85,57,77,91,62,90,81,85,67,86,55,50,76,42,58,50,80,72,56,66,76,76,105

Sequence (92 aa):
MAKIYLFDWGDTLMVNPAHMKGKMCNWEHVAVIETLGVDASEVTMVGDILHRDIEPAVEAGLNAIWYTPDASLAEVSGDYQQIQHLSELCDL